Protein AF-A0A9D2QYB6-F1 (afdb_monomer)

pLDDT: mean 81.85, std 11.44, range [43.66, 95.75]

Mean predicted aligned error: 7.19 Å

Foldseek 3Di:
DVVLVVQLVVQLVVQLVVLQVVLQVVLVVCVVVVVDPDPVLSVLSSQLSSLVSSLVSLVVSLCCLQQVQQAPVRDGDGPVSVVVVVVVVVVVVVVVPDDDDSVVSSVCSNVCSVVSSVVSVVCCVPRNVPRPDRDD

Nearest PDB structures (foldseek):
  8f6k-assembly1_C  TM=2.954E-01  e=3.616E+00  Shewanella oneidensis

Organism: NCBI:txid2838557

Secondary structure (DSSP, 8-state):
-HHHHHHHHHHHHHHHHHHHHHHHHHHHHHHHTT--S-HHHHHHHHHHHHHHHHHHHHHHHHHHHHH--B-TT--B--HHHHHHHHHHHHHHHHHHT----HHHHHHHHHHHHHHHHHHHHHHHHHHHHHH-----

Sequence (136 aa):
MRLFRIRLREIIKINLLPAFVIGAGLAVLLFASGGTDNPINYAVLVVSVLCMSVFFSVHYLMIYYLLQPYTAGAEMKSGTYRIVMIVTYFVCYLMMRVQMPTLIFGLMTIVFCVAYSVIACVLVYRLAPKTFKLRL

Solvent-accessible surface area (backbone atoms only — not comparable to full-atom values): 7497 Å² total; per-residue (Å²): 113,72,66,58,57,49,53,51,53,50,50,34,58,62,45,43,54,61,26,46,53,51,18,49,50,52,37,50,51,38,58,76,68,65,72,63,91,57,73,61,54,44,55,37,48,29,52,34,37,39,37,50,42,43,37,52,46,49,52,53,51,45,48,46,58,57,62,56,35,58,44,94,83,70,47,80,72,40,63,67,53,53,52,52,50,52,52,54,52,51,53,52,57,57,54,72,73,61,86,69,60,62,67,60,49,24,52,50,42,46,53,48,31,53,54,49,50,53,51,48,51,53,47,45,70,67,44,34,84,78,51,68,68,87,69,127

Radius of gyration: 17.46 Å; Cα contacts (8 Å, |Δi|>4): 98; chains: 1; bounding box: 44×30×51 Å

Structure (mmCIF, N/CA/C/O backbone):
data_AF-A0A9D2QYB6-F1
#
_entry.id   AF-A0A9D2QYB6-F1
#
loop_
_atom_site.group_PDB
_atom_site.id
_atom_site.type_symbol
_atom_site.label_atom_id
_atom_site.label_alt_id
_atom_site.label_comp_id
_atom_site.label_asym_id
_atom_site.label_entity_id
_atom_site.label_seq_id
_atom_site.pdbx_PDB_ins_code
_atom_site.Cartn_x
_atom_site.Cartn_y
_atom_site.Cartn_z
_atom_site.occupancy
_atom_site.B_iso_or_equiv
_atom_site.auth_seq_id
_atom_site.auth_comp_id
_atom_site.auth_asym_id
_atom_site.auth_atom_id
_atom_site.pdbx_PDB_model_num
ATOM 1 N N . MET A 1 1 ? -17.958 9.573 10.729 1.00 61.12 1 MET A N 1
ATOM 2 C CA . MET A 1 1 ? -17.482 9.361 9.337 1.00 61.12 1 MET A CA 1
ATOM 3 C C . MET A 1 1 ? -16.424 10.371 8.865 1.00 61.12 1 MET A C 1
ATOM 5 O O . MET A 1 1 ? -15.476 9.946 8.217 1.00 61.12 1 MET A O 1
ATOM 9 N N . ARG A 1 2 ? -16.522 11.681 9.176 1.00 67.50 2 ARG A N 1
ATOM 10 C CA . ARG A 1 2 ? -15.522 12.689 8.738 1.00 67.50 2 ARG A CA 1
ATOM 11 C C . ARG A 1 2 ? -14.111 12.410 9.284 1.00 67.50 2 ARG A C 1
ATOM 13 O O . ARG A 1 2 ? -13.156 12.449 8.520 1.00 67.50 2 ARG A O 1
ATOM 20 N N . LEU A 1 3 ? -14.007 12.011 10.557 1.00 77.94 3 LEU A N 1
ATOM 21 C CA . LEU A 1 3 ? -12.734 11.666 11.205 1.00 77.94 3 LEU A CA 1
ATOM 22 C C . LEU A 1 3 ? -12.024 10.463 10.555 1.00 77.94 3 LEU A C 1
ATOM 24 O O . LEU A 1 3 ? -10.818 10.513 10.352 1.00 77.94 3 LEU A O 1
ATOM 28 N N . PHE A 1 4 ? -12.769 9.419 10.167 1.00 75.56 4 PHE A N 1
ATOM 29 C CA . PHE A 1 4 ? -12.210 8.253 9.466 1.00 75.56 4 PHE A CA 1
ATOM 30 C C . PHE A 1 4 ? -11.577 8.653 8.129 1.00 75.56 4 PHE A C 1
ATOM 32 O O . PHE A 1 4 ? -10.442 8.284 7.855 1.00 75.56 4 PHE A O 1
ATOM 39 N N . ARG A 1 5 ? -12.274 9.464 7.318 1.00 74.69 5 ARG A N 1
ATOM 40 C CA . ARG A 1 5 ? -11.742 9.940 6.026 1.00 74.69 5 ARG A CA 1
ATOM 41 C C . ARG A 1 5 ? -10.492 10.807 6.197 1.00 74.69 5 ARG A C 1
ATOM 43 O O . ARG A 1 5 ? -9.590 10.714 5.371 1.00 74.69 5 ARG A O 1
ATOM 50 N N . ILE A 1 6 ? -10.444 11.630 7.248 1.00 83.50 6 ILE A N 1
ATOM 51 C CA . ILE A 1 6 ? -9.274 12.463 7.566 1.00 83.50 6 ILE A CA 1
ATOM 52 C C . ILE A 1 6 ? -8.083 11.570 7.918 1.00 83.50 6 ILE A C 1
ATOM 54 O O . ILE A 1 6 ? -7.065 11.639 7.234 1.00 83.50 6 ILE A O 1
ATOM 58 N N . ARG A 1 7 ? -8.247 10.657 8.887 1.00 85.94 7 ARG A N 1
ATOM 59 C CA . ARG A 1 7 ? -7.176 9.735 9.291 1.00 85.94 7 ARG A CA 1
ATOM 60 C C . ARG A 1 7 ? -6.718 8.833 8.151 1.00 85.94 7 ARG A C 1
ATOM 62 O O . ARG A 1 7 ? -5.526 8.593 8.010 1.00 85.94 7 ARG A O 1
ATOM 69 N N . LEU A 1 8 ? -7.642 8.369 7.309 1.00 85.00 8 LEU A N 1
ATOM 70 C CA . LEU A 1 8 ? -7.298 7.567 6.138 1.00 85.00 8 LEU A CA 1
ATOM 71 C C . LEU A 1 8 ? -6.407 8.348 5.172 1.00 85.00 8 LEU A C 1
ATOM 73 O O . LEU A 1 8 ? -5.376 7.840 4.742 1.00 85.00 8 LEU A O 1
ATOM 77 N N . ARG A 1 9 ? -6.779 9.592 4.853 1.00 8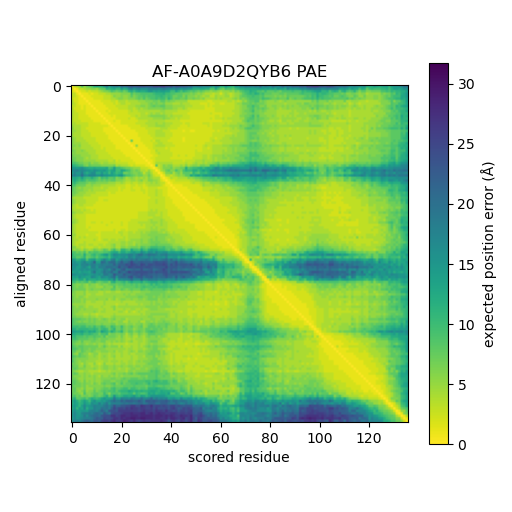5.94 9 ARG A N 1
ATOM 78 C CA . ARG A 1 9 ? -5.985 10.448 3.967 1.00 85.94 9 ARG A CA 1
ATOM 79 C C . ARG A 1 9 ? -4.612 10.762 4.567 1.00 85.94 9 ARG A C 1
ATOM 81 O O . ARG A 1 9 ? -3.635 10.769 3.826 1.00 85.94 9 ARG A O 1
ATOM 88 N N . GLU A 1 10 ? -4.533 11.008 5.871 1.00 88.75 10 GLU A N 1
ATOM 89 C CA . GLU A 1 10 ? -3.264 11.265 6.563 1.00 88.75 10 GLU A CA 1
ATOM 90 C C . GLU A 1 10 ? -2.340 10.049 6.542 1.00 88.75 10 GLU A C 1
ATOM 92 O O . GLU A 1 10 ? -1.201 10.175 6.101 1.00 88.75 10 GLU A O 1
ATOM 97 N N . ILE A 1 11 ? -2.830 8.867 6.931 1.00 89.19 11 ILE A N 1
ATOM 98 C CA . ILE A 1 11 ? -2.023 7.637 6.938 1.00 89.19 11 ILE A CA 1
ATOM 99 C C . ILE A 1 11 ? -1.561 7.291 5.524 1.00 89.19 11 ILE A C 1
ATOM 101 O O . ILE A 1 11 ? -0.385 6.993 5.333 1.00 89.19 11 ILE A O 1
ATOM 105 N N . ILE A 1 12 ? -2.449 7.388 4.526 1.00 90.38 12 ILE A N 1
ATOM 106 C CA . ILE A 1 12 ? -2.062 7.180 3.127 1.00 90.38 12 ILE A CA 1
ATOM 107 C C . ILE A 1 12 ? -0.953 8.160 2.749 1.00 90.38 12 ILE A C 1
ATOM 109 O O . ILE A 1 12 ? 0.060 7.726 2.224 1.00 90.38 12 ILE A O 1
ATOM 113 N N . LYS A 1 13 ? -1.096 9.459 3.041 1.00 89.81 13 LYS A N 1
ATOM 114 C CA . LYS A 1 13 ? -0.081 10.466 2.695 1.00 89.81 13 LYS A CA 1
ATOM 115 C C . LYS A 1 13 ? 1.274 10.169 3.349 1.00 89.81 13 LYS A C 1
ATOM 117 O O . LYS A 1 13 ? 2.298 10.301 2.684 1.00 89.81 13 LYS A O 1
ATOM 122 N N . ILE A 1 14 ? 1.272 9.758 4.617 1.00 92.38 14 ILE A N 1
ATOM 123 C CA . ILE A 1 14 ? 2.488 9.420 5.366 1.00 92.38 14 ILE A CA 1
ATOM 124 C C . ILE A 1 14 ? 3.151 8.165 4.786 1.00 92.38 14 ILE A C 1
ATOM 126 O O . ILE A 1 14 ? 4.357 8.172 4.569 1.00 92.38 14 ILE A O 1
ATOM 130 N N . ASN A 1 15 ? 2.377 7.121 4.476 1.00 92.12 15 ASN A N 1
ATOM 131 C CA . ASN A 1 15 ? 2.893 5.852 3.952 1.00 92.12 15 ASN A CA 1
ATOM 132 C C . ASN A 1 15 ? 3.222 5.891 2.451 1.00 92.12 15 ASN A C 1
ATOM 134 O O . ASN A 1 15 ? 3.963 5.038 1.958 1.00 92.12 15 ASN A O 1
ATOM 138 N N . LEU A 1 16 ? 2.698 6.869 1.708 1.00 91.56 16 LEU A N 1
ATOM 139 C CA . LEU A 1 16 ? 2.963 7.013 0.278 1.00 91.56 16 LEU A CA 1
ATOM 140 C C . LEU A 1 1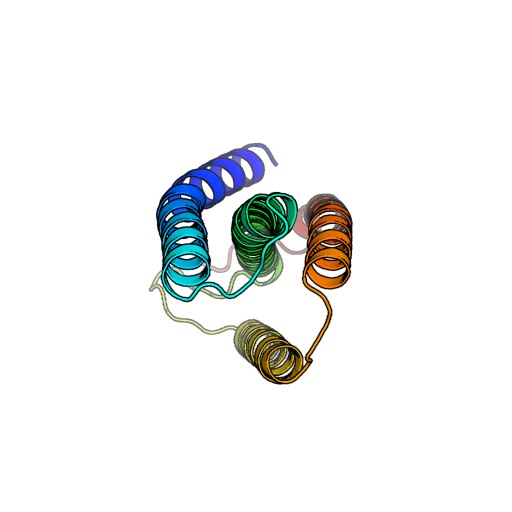6 ? 4.405 7.449 0.011 1.00 91.56 16 LEU A C 1
ATOM 142 O O . LEU A 1 16 ? 5.007 6.989 -0.952 1.00 91.56 16 LEU A O 1
ATOM 146 N N . LEU A 1 17 ? 4.970 8.299 0.874 1.00 92.56 17 LEU A N 1
ATOM 147 C CA . LEU A 1 17 ? 6.346 8.779 0.746 1.00 92.56 17 LEU A CA 1
ATOM 148 C C . LEU A 1 17 ? 7.385 7.638 0.825 1.00 92.56 17 LEU A C 1
ATOM 150 O O . LEU A 1 17 ? 8.130 7.470 -0.140 1.00 92.56 17 LEU A O 1
ATOM 154 N N . PRO A 1 18 ? 7.435 6.806 1.888 1.00 93.56 18 PRO A N 1
ATOM 155 C CA . PRO A 1 18 ? 8.361 5.678 1.935 1.00 93.56 18 PRO A CA 1
ATOM 156 C C . PRO A 1 18 ? 8.059 4.645 0.845 1.00 93.56 18 PRO A C 1
ATOM 158 O O . PRO A 1 18 ? 8.987 4.087 0.270 1.00 93.56 18 PRO A O 1
ATOM 161 N N . ALA A 1 19 ? 6.787 4.427 0.497 1.00 94.19 19 ALA A N 1
ATOM 162 C CA . ALA A 1 19 ? 6.427 3.521 -0.592 1.00 94.19 19 ALA A CA 1
ATOM 163 C C . ALA A 1 19 ? 6.961 3.995 -1.949 1.00 94.19 19 ALA A C 1
ATOM 165 O O . ALA A 1 19 ? 7.442 3.181 -2.732 1.00 94.19 19 ALA A O 1
ATOM 166 N N . PHE A 1 20 ? 6.925 5.301 -2.217 1.00 94.06 20 PHE A N 1
ATOM 167 C CA . PHE A 1 20 ? 7.504 5.871 -3.428 1.00 94.06 20 PHE A CA 1
ATOM 168 C C . PHE A 1 20 ? 9.022 5.691 -3.463 1.00 94.06 20 PHE A C 1
ATOM 170 O O . PHE A 1 20 ? 9.553 5.258 -4.481 1.00 94.06 20 PHE A O 1
ATOM 177 N N . VAL A 1 21 ? 9.710 5.950 -2.346 1.00 95.75 21 VAL A N 1
ATOM 178 C CA . VAL A 1 21 ? 11.163 5.739 -2.238 1.00 95.75 21 VAL A CA 1
ATOM 179 C C . VAL A 1 21 ? 11.524 4.272 -2.490 1.00 95.75 21 VAL A C 1
ATOM 181 O O . VAL A 1 21 ? 12.433 3.993 -3.267 1.00 95.75 21 VAL A O 1
ATOM 184 N N . ILE A 1 22 ? 10.779 3.330 -1.900 1.00 94.19 22 ILE A N 1
ATOM 185 C CA . ILE A 1 22 ? 10.976 1.890 -2.116 1.00 94.19 22 ILE A CA 1
ATOM 186 C C . ILE A 1 22 ? 10.700 1.514 -3.577 1.00 94.19 22 ILE A C 1
ATOM 188 O O . ILE A 1 22 ? 11.516 0.840 -4.197 1.00 94.19 22 ILE A O 1
ATOM 192 N N . GLY A 1 23 ? 9.579 1.961 -4.146 1.00 93.31 23 GLY A N 1
ATOM 193 C CA . GLY A 1 23 ? 9.209 1.661 -5.530 1.00 93.31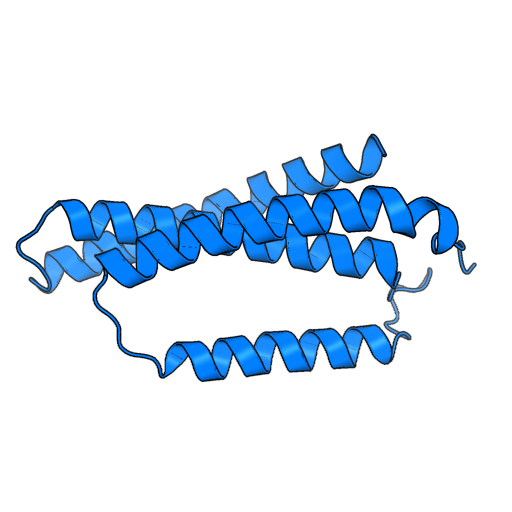 23 GLY A CA 1
ATOM 194 C C . GLY A 1 23 ? 10.228 2.197 -6.535 1.00 93.31 23 GLY A C 1
ATOM 195 O O . GLY A 1 23 ? 10.659 1.465 -7.422 1.00 93.31 23 GLY A O 1
ATOM 196 N N . ALA A 1 24 ? 10.660 3.449 -6.369 1.00 93.19 24 ALA A N 1
ATOM 197 C CA . ALA A 1 24 ? 11.684 4.062 -7.208 1.00 93.19 24 ALA A CA 1
ATOM 198 C C . ALA A 1 24 ? 13.040 3.359 -7.048 1.00 93.19 24 ALA A C 1
ATOM 200 O O . ALA A 1 24 ? 13.686 3.050 -8.045 1.00 93.19 24 ALA A O 1
ATOM 201 N N . GLY A 1 25 ? 13.443 3.042 -5.812 1.00 93.56 25 GLY A N 1
ATOM 202 C CA . GLY A 1 25 ? 14.677 2.305 -5.537 1.00 93.56 25 GLY A CA 1
ATOM 203 C C . GLY A 1 25 ? 14.691 0.925 -6.195 1.00 93.56 25 GLY A C 1
ATOM 204 O O . GLY A 1 25 ? 15.670 0.560 -6.840 1.00 93.56 25 GLY A O 1
ATOM 205 N N . LEU A 1 26 ? 13.584 0.185 -6.113 1.00 91.25 26 LEU A N 1
ATOM 206 C CA . LEU A 1 26 ? 13.435 -1.107 -6.786 1.00 91.25 26 LEU A CA 1
ATOM 207 C C . LEU A 1 26 ? 13.466 -0.976 -8.315 1.00 91.25 26 LEU A C 1
ATOM 209 O O . LEU A 1 26 ? 14.082 -1.806 -8.978 1.00 91.25 26 LEU A O 1
ATOM 213 N N . ALA A 1 27 ? 12.849 0.066 -8.881 1.00 91.50 27 ALA A N 1
ATOM 214 C CA . ALA A 1 27 ? 12.909 0.324 -10.318 1.00 91.50 27 ALA A CA 1
ATOM 215 C C . ALA A 1 27 ? 14.342 0.637 -10.785 1.00 91.50 27 ALA A C 1
ATOM 217 O O . ALA A 1 27 ? 14.778 0.108 -11.804 1.00 91.50 27 ALA A O 1
ATOM 218 N N . VAL A 1 28 ? 15.097 1.435 -10.020 1.00 91.88 28 VAL A N 1
ATOM 219 C CA . VAL A 1 28 ? 16.513 1.724 -10.304 1.00 91.88 28 VAL A CA 1
ATOM 220 C C . VAL A 1 28 ? 17.364 0.460 -10.211 1.00 91.88 28 VAL A C 1
ATOM 222 O O . VAL A 1 28 ? 18.185 0.219 -11.090 1.00 91.88 28 VAL A O 1
ATOM 225 N N . LEU A 1 29 ? 17.152 -0.375 -9.189 1.00 91.06 29 LEU A N 1
ATOM 226 C CA . LEU A 1 29 ? 17.864 -1.649 -9.051 1.00 91.06 29 LEU A CA 1
ATOM 227 C C . LEU A 1 29 ? 17.579 -2.592 -10.222 1.00 91.06 29 LEU A C 1
ATOM 229 O O . LEU A 1 29 ? 18.503 -3.221 -10.729 1.00 91.06 29 LEU A O 1
ATOM 233 N N . LEU A 1 30 ? 16.324 -2.665 -10.671 1.00 88.94 30 LEU A N 1
ATOM 234 C CA . LEU A 1 30 ? 15.936 -3.460 -11.834 1.00 88.94 30 LEU A CA 1
ATOM 235 C C . LEU A 1 30 ? 16.600 -2.952 -13.123 1.00 88.94 30 LEU A C 1
ATOM 237 O O . LEU A 1 30 ? 16.951 -3.748 -13.990 1.00 88.94 30 LEU A O 1
ATOM 241 N N . PHE A 1 31 ? 16.781 -1.634 -13.239 1.00 87.69 31 PHE A N 1
ATOM 242 C CA . PHE A 1 31 ? 17.421 -1.013 -14.397 1.00 87.69 31 PHE A CA 1
ATOM 243 C C . PHE A 1 31 ? 18.925 -1.287 -14.390 1.00 87.69 31 PHE A C 1
ATOM 245 O O . PHE A 1 31 ? 19.484 -1.726 -15.390 1.00 87.69 31 PHE A O 1
ATOM 252 N N . ALA A 1 32 ? 19.568 -1.101 -13.235 1.00 90.06 32 ALA A N 1
ATOM 253 C CA . ALA A 1 32 ? 20.993 -1.346 -13.053 1.00 90.06 32 ALA A CA 1
ATOM 254 C C . ALA A 1 32 ? 21.373 -2.825 -13.236 1.00 90.06 32 ALA A C 1
ATOM 256 O O . ALA A 1 32 ? 22.477 -3.117 -13.687 1.00 90.06 32 ALA A O 1
ATOM 257 N N . SER A 1 33 ? 20.474 -3.758 -12.905 1.00 89.25 33 SER A N 1
ATOM 258 C CA . SER A 1 33 ? 20.694 -5.192 -13.114 1.00 89.25 33 SER A CA 1
ATOM 259 C C . SER A 1 33 ? 20.398 -5.669 -14.539 1.00 89.25 33 SER A C 1
ATOM 261 O O . SER A 1 33 ? 20.665 -6.829 -14.843 1.00 89.25 33 SER A O 1
ATOM 263 N N . GLY A 1 34 ? 19.843 -4.812 -15.407 1.00 82.00 34 GLY A N 1
ATOM 264 C CA . GLY A 1 34 ? 19.406 -5.201 -16.750 1.00 82.00 34 GLY A CA 1
ATOM 265 C C . GLY A 1 34 ? 18.234 -6.189 -16.742 1.00 82.00 34 GLY A C 1
ATOM 266 O O . GLY A 1 34 ? 18.094 -6.991 -17.658 1.00 82.00 34 GLY A O 1
ATOM 267 N N . GLY A 1 35 ? 17.400 -6.177 -15.696 1.00 77.44 35 GLY A N 1
ATOM 268 C CA . GLY A 1 35 ? 16.389 -7.215 -15.470 1.00 77.44 35 GLY A CA 1
ATOM 269 C C . GLY A 1 35 ? 15.185 -7.188 -16.421 1.00 77.44 35 GLY A C 1
ATOM 270 O O . GLY A 1 35 ? 14.400 -8.135 -16.424 1.00 77.44 35 GLY A O 1
ATOM 271 N N . THR A 1 36 ? 14.990 -6.119 -17.202 1.00 82.19 36 THR A N 1
ATOM 272 C CA . THR A 1 36 ? 13.926 -6.039 -18.217 1.00 82.19 36 THR A CA 1
ATOM 273 C C . THR A 1 36 ? 14.210 -4.971 -19.273 1.00 82.19 36 THR A C 1
ATOM 275 O O . THR A 1 36 ? 14.462 -3.813 -18.940 1.00 82.19 36 THR A O 1
ATOM 278 N N . ASP A 1 37 ? 14.024 -5.327 -20.545 1.00 79.12 37 ASP A N 1
ATOM 279 C CA . ASP A 1 37 ? 14.110 -4.385 -21.672 1.00 79.12 37 ASP A CA 1
ATOM 280 C C . ASP A 1 37 ? 12.846 -3.530 -21.821 1.00 79.12 37 ASP A C 1
ATOM 282 O O . ASP A 1 37 ? 12.873 -2.457 -22.417 1.00 79.12 37 ASP A O 1
ATOM 286 N N . ASN A 1 38 ? 11.713 -3.991 -21.276 1.00 85.25 38 ASN A N 1
ATOM 287 C CA . ASN A 1 38 ? 10.437 -3.294 -21.406 1.00 85.25 38 ASN A CA 1
ATOM 288 C C . ASN A 1 38 ? 10.305 -2.139 -20.385 1.00 85.25 38 ASN A C 1
ATOM 290 O O . ASN A 1 38 ? 10.192 -2.416 -19.183 1.00 85.25 38 ASN A O 1
ATOM 294 N N . PRO A 1 39 ? 10.210 -0.867 -20.831 1.00 83.75 39 PRO A N 1
ATOM 295 C CA . PRO A 1 39 ? 10.071 0.298 -19.953 1.00 83.75 39 PRO A CA 1
ATOM 296 C C . PRO A 1 39 ? 8.804 0.277 -19.080 1.00 83.75 39 PRO A C 1
ATOM 298 O O . PRO A 1 39 ? 8.767 0.865 -17.998 1.00 83.75 39 PRO A O 1
ATOM 301 N N . ILE A 1 40 ? 7.755 -0.424 -19.521 1.00 87.69 40 ILE A N 1
ATOM 302 C CA . ILE A 1 40 ? 6.464 -0.502 -18.824 1.00 87.69 40 ILE A CA 1
ATOM 303 C C . ILE A 1 40 ? 6.613 -1.227 -17.482 1.00 87.69 40 ILE A C 1
ATOM 305 O O . ILE A 1 40 ? 5.959 -0.858 -16.507 1.00 87.69 40 ILE A O 1
ATOM 309 N N . ASN A 1 41 ? 7.507 -2.215 -17.392 1.00 87.69 41 ASN A N 1
ATOM 310 C CA . ASN A 1 41 ? 7.692 -3.008 -16.176 1.00 87.69 41 ASN A CA 1
ATOM 311 C C . ASN A 1 41 ? 8.183 -2.160 -14.992 1.00 87.69 41 ASN A C 1
ATOM 313 O O . ASN A 1 41 ? 7.766 -2.401 -13.860 1.00 87.69 41 ASN A O 1
ATOM 317 N N . TYR A 1 42 ? 8.989 -1.126 -15.247 1.00 88.00 42 TYR A N 1
ATOM 318 C CA . TYR A 1 42 ? 9.442 -0.188 -14.218 1.00 88.00 42 TYR A CA 1
ATOM 319 C C . TYR A 1 42 ? 8.280 0.633 -13.656 1.00 88.00 42 TYR A C 1
ATOM 321 O O . TYR A 1 42 ? 8.108 0.726 -12.440 1.00 88.00 42 TYR A O 1
ATOM 329 N N . ALA A 1 43 ? 7.442 1.182 -14.539 1.00 88.50 43 ALA A N 1
ATOM 330 C CA . ALA A 1 43 ? 6.266 1.946 -14.136 1.00 88.50 43 ALA A CA 1
ATOM 331 C C . ALA A 1 43 ? 5.275 1.070 -13.360 1.00 88.50 43 ALA A C 1
ATOM 333 O O . ALA A 1 43 ? 4.791 1.464 -12.298 1.00 88.50 43 ALA A O 1
ATOM 334 N N . VAL A 1 44 ? 5.021 -0.147 -13.849 1.00 90.00 44 VAL A N 1
ATOM 335 C CA . VAL A 1 44 ? 4.131 -1.109 -13.191 1.00 90.00 44 VAL A CA 1
ATOM 336 C C . VAL A 1 44 ? 4.641 -1.472 -11.802 1.00 90.00 44 VAL A C 1
ATOM 338 O O . VAL A 1 44 ? 3.845 -1.529 -10.865 1.00 90.00 44 VAL A O 1
ATOM 341 N N . LEU A 1 45 ? 5.950 -1.654 -11.633 1.00 89.56 45 LEU A N 1
ATOM 342 C CA . LEU A 1 45 ? 6.543 -1.953 -10.336 1.00 89.56 45 LEU A CA 1
ATOM 343 C C . LEU A 1 45 ? 6.327 -0.808 -9.336 1.00 89.56 45 LEU A C 1
ATOM 345 O O . LEU A 1 45 ? 5.821 -1.047 -8.238 1.00 89.56 45 LEU A O 1
ATOM 349 N N . VAL A 1 46 ? 6.614 0.439 -9.729 1.00 92.19 46 VAL A N 1
ATOM 350 C CA . VAL A 1 46 ? 6.392 1.618 -8.870 1.00 92.19 46 VAL A CA 1
ATOM 351 C C . VAL A 1 46 ? 4.916 1.747 -8.489 1.00 92.19 46 VAL A C 1
ATOM 353 O O . VAL A 1 46 ? 4.589 1.883 -7.310 1.00 92.19 46 VAL A O 1
ATOM 356 N N . VAL A 1 47 ? 4.012 1.652 -9.468 1.00 91.56 47 VAL A N 1
ATOM 357 C CA . VAL A 1 47 ? 2.565 1.766 -9.235 1.00 91.56 47 VAL A CA 1
ATOM 358 C C . VAL A 1 47 ? 2.066 0.662 -8.300 1.00 91.56 47 VAL A C 1
ATOM 360 O O . VAL A 1 47 ? 1.303 0.944 -7.379 1.00 91.56 47 VAL A O 1
ATOM 363 N N . SER A 1 48 ? 2.536 -0.574 -8.475 1.00 90.69 48 SER A N 1
ATOM 364 C CA . SER A 1 48 ? 2.129 -1.709 -7.637 1.00 90.69 48 SER A CA 1
ATOM 365 C C . SER A 1 48 ? 2.519 -1.507 -6.172 1.00 90.69 48 SER A C 1
ATOM 367 O O . SER A 1 48 ? 1.707 -1.758 -5.282 1.00 90.69 48 SER A O 1
ATOM 369 N N . VAL A 1 49 ? 3.724 -0.987 -5.907 1.00 92.06 49 VAL A N 1
ATOM 370 C CA . VAL A 1 49 ? 4.190 -0.686 -4.541 1.00 92.06 49 VAL A CA 1
ATOM 371 C C . VAL A 1 49 ? 3.337 0.409 -3.893 1.00 92.06 49 VAL A C 1
ATOM 373 O O . VAL A 1 49 ? 2.940 0.282 -2.731 1.00 92.06 49 VAL A O 1
ATOM 376 N N . LEU A 1 50 ? 2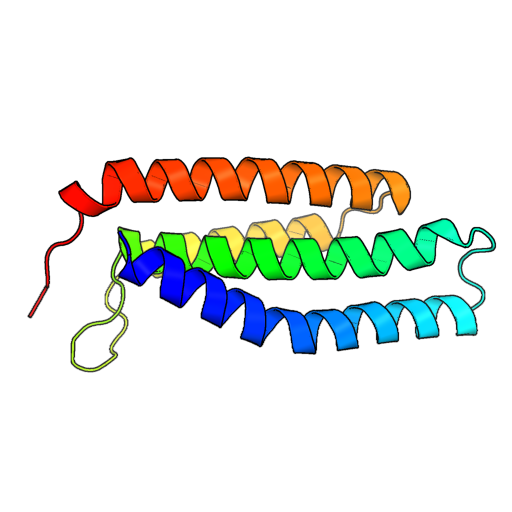.989 1.460 -4.6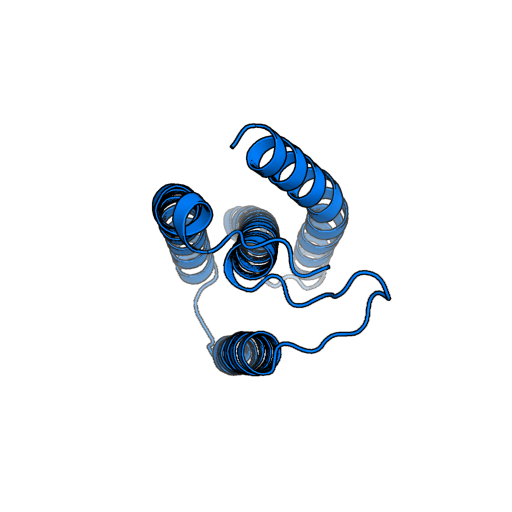44 1.00 92.56 50 LEU A N 1
ATOM 377 C CA . LEU A 1 50 ? 2.103 2.521 -4.157 1.00 92.56 50 LEU A CA 1
ATOM 378 C C . LEU A 1 50 ? 0.697 1.987 -3.849 1.00 92.56 50 LEU A C 1
ATOM 380 O O . LEU A 1 50 ? 0.146 2.284 -2.787 1.00 92.56 50 LEU A O 1
ATOM 384 N N . CYS A 1 51 ? 0.135 1.160 -4.733 1.00 89.69 51 CYS A N 1
ATOM 385 C CA . CYS A 1 51 ? -1.155 0.509 -4.511 1.00 89.69 51 CYS A CA 1
ATOM 386 C C . CYS A 1 51 ? -1.137 -0.370 -3.255 1.00 89.69 51 CYS A C 1
ATOM 388 O O . CYS A 1 51 ? -2.042 -0.264 -2.427 1.00 89.69 51 CYS A O 1
ATOM 390 N N . MET A 1 52 ? -0.083 -1.167 -3.062 1.00 90.31 52 MET A N 1
ATOM 391 C CA . MET A 1 52 ? 0.057 -2.029 -1.888 1.00 90.31 52 MET A CA 1
ATOM 392 C C . MET A 1 52 ? 0.144 -1.217 -0.586 1.00 90.31 52 MET A C 1
ATOM 394 O O . MET A 1 52 ? -0.487 -1.568 0.412 1.00 90.31 52 MET A O 1
ATOM 398 N N . SER A 1 53 ? 0.863 -0.090 -0.601 1.00 92.69 53 SER A N 1
ATOM 399 C CA . SER A 1 53 ? 0.937 0.838 0.538 1.00 92.69 53 SER A CA 1
ATOM 400 C C . SER A 1 53 ? -0.437 1.405 0.915 1.00 92.69 53 SER A C 1
ATOM 402 O O . SER A 1 53 ? -0.819 1.426 2.093 1.00 92.69 53 SER A O 1
ATOM 404 N N . VAL A 1 54 ? -1.228 1.804 -0.086 1.00 89.19 54 VAL A N 1
ATOM 405 C CA . VAL A 1 54 ? -2.605 2.279 0.116 1.00 89.19 54 VAL 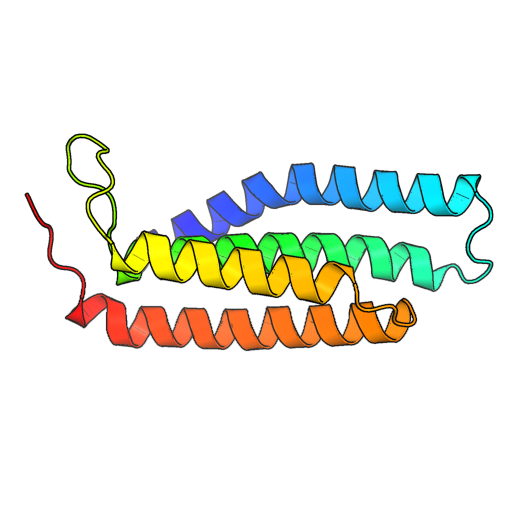A CA 1
ATOM 406 C C . VAL A 1 54 ? -3.488 1.161 0.673 1.00 89.19 54 VAL A C 1
ATOM 408 O O . VAL A 1 54 ? -4.213 1.391 1.642 1.00 89.19 54 VAL A O 1
ATOM 411 N N . PHE A 1 55 ? -3.397 -0.054 0.124 1.00 90.00 55 PHE A N 1
ATOM 412 C CA . PHE A 1 55 ? -4.148 -1.216 0.600 1.00 90.00 55 PHE A CA 1
ATOM 413 C C . PHE A 1 55 ? -3.872 -1.513 2.074 1.00 90.00 55 PHE A C 1
ATOM 415 O O . PHE A 1 55 ? -4.816 -1.592 2.862 1.00 90.00 55 PHE A O 1
ATOM 422 N N . PHE A 1 56 ? -2.600 -1.611 2.474 1.00 87.06 56 PHE A N 1
ATOM 423 C CA . PHE A 1 56 ? -2.258 -1.853 3.875 1.00 87.06 56 PHE A CA 1
ATOM 424 C C . PHE A 1 56 ? -2.757 -0.720 4.769 1.00 87.06 56 PHE A C 1
ATOM 426 O O . PHE A 1 56 ? -3.356 -0.988 5.808 1.00 87.06 56 PHE A O 1
ATOM 433 N N . SER A 1 57 ? -2.612 0.537 4.345 1.00 89.31 57 SER A N 1
ATOM 434 C CA . SER A 1 57 ? -3.121 1.695 5.091 1.00 89.31 57 SER A CA 1
ATOM 435 C C . SER A 1 57 ? -4.634 1.607 5.345 1.00 89.31 57 SER A C 1
ATOM 437 O O . SER A 1 57 ? -5.091 1.825 6.470 1.00 89.31 57 SER A O 1
ATOM 439 N N . VAL A 1 58 ? -5.418 1.233 4.326 1.00 87.88 58 VAL A N 1
ATOM 440 C CA . VAL A 1 58 ? -6.872 1.029 4.445 1.00 87.88 58 VAL A CA 1
ATOM 441 C C . VAL A 1 58 ? -7.189 -0.172 5.338 1.00 87.88 58 VAL A C 1
ATOM 443 O O . VAL A 1 58 ? -8.052 -0.071 6.210 1.00 87.88 58 VAL A O 1
ATOM 446 N N . HIS A 1 59 ? -6.504 -1.301 5.139 1.00 88.81 59 HIS A N 1
ATOM 447 C CA . HIS A 1 59 ? -6.708 -2.540 5.890 1.00 88.81 59 HIS A CA 1
ATOM 448 C C . HIS A 1 59 ? -6.479 -2.331 7.392 1.00 88.81 59 HIS A C 1
ATOM 450 O O . HIS A 1 59 ? -7.361 -2.637 8.195 1.00 88.81 59 HIS A O 1
ATOM 456 N N . TYR A 1 60 ? -5.350 -1.724 7.766 1.00 84.69 60 TYR A N 1
ATOM 457 C CA . TYR A 1 60 ? -5.032 -1.407 9.157 1.00 84.69 60 TYR A CA 1
ATOM 458 C C . TYR A 1 60 ? -6.066 -0.482 9.791 1.00 84.69 60 TYR A C 1
ATOM 460 O O . TYR A 1 60 ? -6.547 -0.751 10.893 1.00 84.69 60 TYR A O 1
ATOM 468 N N . LEU A 1 61 ? -6.449 0.590 9.092 1.00 85.06 61 LEU A N 1
ATOM 469 C CA . LEU A 1 61 ? -7.424 1.534 9.624 1.00 8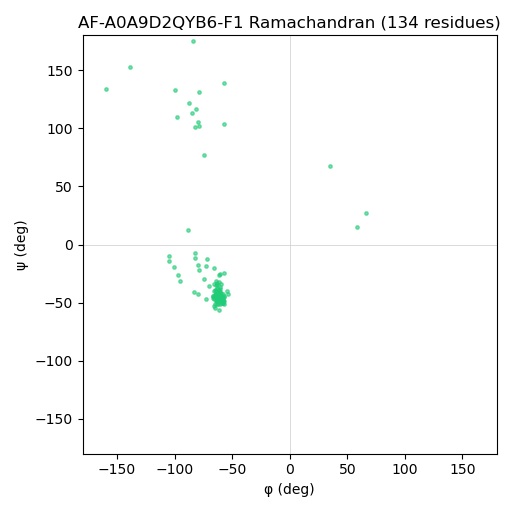5.06 61 LEU A CA 1
ATOM 470 C C . LEU A 1 61 ? -8.806 0.889 9.779 1.00 85.06 61 LEU A C 1
ATOM 472 O O . LEU A 1 61 ? -9.479 1.113 10.780 1.00 85.06 61 LEU A O 1
ATOM 476 N N . MET A 1 62 ? -9.224 0.062 8.820 1.00 84.50 62 MET A N 1
ATOM 477 C CA . MET A 1 62 ? -10.488 -0.672 8.889 1.00 84.50 62 MET A CA 1
ATOM 478 C C . MET A 1 62 ? -10.534 -1.557 10.136 1.00 84.50 62 MET A C 1
ATOM 480 O O . MET A 1 62 ? -11.473 -1.450 10.925 1.00 84.50 62 MET A O 1
ATOM 484 N N . ILE A 1 63 ? -9.494 -2.360 10.364 1.00 82.31 63 ILE A N 1
ATOM 485 C CA . ILE A 1 63 ? -9.422 -3.248 11.527 1.00 82.31 63 ILE A CA 1
ATOM 486 C C . ILE A 1 63 ? -9.397 -2.434 12.824 1.00 82.31 63 ILE A C 1
ATOM 488 O O . ILE A 1 63 ? -10.108 -2.772 13.772 1.00 82.31 63 ILE A O 1
ATOM 492 N N . TYR A 1 64 ? -8.627 -1.344 12.865 1.00 80.19 64 TYR A N 1
ATOM 493 C CA . TYR A 1 64 ? -8.567 -0.453 14.022 1.00 80.19 64 TYR A CA 1
ATOM 494 C C . TYR A 1 64 ? -9.954 0.090 14.393 1.00 80.19 64 TYR A C 1
ATOM 496 O O . TYR A 1 64 ? -10.335 0.061 15.562 1.00 80.19 64 TYR A O 1
ATOM 504 N N . TYR A 1 65 ? -10.734 0.544 13.407 1.00 75.69 65 TYR A N 1
ATOM 505 C CA . TYR A 1 65 ? -12.076 1.084 13.637 1.00 75.69 65 TYR A CA 1
ATOM 506 C C . TYR A 1 65 ? -13.131 0.011 13.941 1.00 75.69 65 TYR A C 1
ATOM 508 O O . TYR A 1 65 ? -14.089 0.310 14.652 1.00 75.69 65 TYR A O 1
ATOM 516 N N . LEU A 1 66 ? -12.990 -1.213 13.419 1.00 74.69 66 LEU A N 1
ATOM 517 C CA . LEU A 1 66 ? -13.939 -2.297 13.696 1.00 74.69 66 LEU A CA 1
ATOM 518 C C . LEU A 1 66 ? -13.700 -2.966 15.054 1.00 74.69 66 LEU A C 1
ATOM 520 O O . LEU A 1 66 ? -14.668 -3.272 15.746 1.00 74.69 66 LEU A O 1
ATOM 524 N N . LEU A 1 67 ? -12.438 -3.230 15.407 1.00 72.75 67 LEU A N 1
ATOM 525 C CA . LEU A 1 67 ? -12.077 -4.067 16.557 1.00 72.75 67 LEU A CA 1
ATOM 526 C C . LEU A 1 67 ? -11.575 -3.283 17.773 1.00 72.75 67 LEU A C 1
ATOM 528 O O . LEU A 1 67 ? -11.472 -3.886 18.839 1.00 72.75 67 LEU A O 1
ATOM 532 N N . GLN A 1 68 ? -11.239 -1.996 17.612 1.00 70.44 68 GLN A N 1
ATOM 533 C CA . GLN A 1 68 ? -10.687 -1.103 18.642 1.00 70.44 68 GLN A CA 1
ATOM 534 C C . GLN A 1 68 ? -9.740 -1.828 19.628 1.00 70.44 68 GLN A C 1
ATOM 536 O O . GLN A 1 68 ? -10.068 -2.021 20.798 1.00 70.44 68 GLN A O 1
ATOM 541 N N . PRO A 1 69 ? -8.571 -2.296 19.158 1.00 66.88 69 PRO A N 1
ATOM 542 C CA . PRO A 1 69 ? -7.732 -3.221 19.920 1.00 66.88 69 PRO A CA 1
ATOM 543 C C . PRO A 1 69 ? -7.006 -2.604 21.122 1.00 66.88 69 PRO A C 1
ATOM 545 O O . PRO A 1 69 ? -6.574 -3.358 21.998 1.00 66.88 69 PRO A O 1
ATOM 548 N N . TYR A 1 70 ? -6.879 -1.275 21.154 1.00 65.44 70 TYR A N 1
ATOM 549 C CA . TYR A 1 70 ? -6.137 -0.523 22.165 1.00 65.44 70 TYR A CA 1
ATOM 550 C C . TYR A 1 70 ? -7.074 0.063 23.225 1.00 65.44 70 TYR A C 1
ATOM 552 O O . TYR A 1 70 ? -8.088 0.684 22.894 1.00 65.44 70 TYR A O 1
ATOM 560 N N . THR A 1 71 ? -6.713 -0.116 24.495 1.00 64.12 71 THR A N 1
ATOM 561 C CA . THR A 1 71 ? -7.351 0.549 25.643 1.00 64.12 71 THR A CA 1
ATOM 562 C C . THR A 1 71 ? -6.763 1.951 25.866 1.00 64.12 71 THR A C 1
ATOM 564 O O . THR A 1 71 ? -5.796 2.337 25.206 1.00 64.12 71 THR A O 1
ATOM 567 N N . ALA A 1 72 ? -7.311 2.724 26.813 1.00 63.69 72 ALA A N 1
ATOM 568 C CA . ALA A 1 72 ? -6.791 4.049 27.176 1.00 63.69 72 ALA A CA 1
ATOM 569 C C . ALA A 1 72 ? -5.309 4.038 27.622 1.00 63.69 72 ALA A C 1
ATOM 571 O O . ALA A 1 72 ? -4.620 5.041 27.466 1.00 63.69 72 ALA A O 1
ATOM 572 N N . GLY A 1 73 ? -4.805 2.896 28.109 1.00 64.31 73 GLY A N 1
ATOM 573 C CA . GLY A 1 73 ? -3.395 2.682 28.467 1.00 64.31 73 GLY A CA 1
ATOM 574 C C . GLY A 1 73 ? -2.502 2.188 27.322 1.00 64.31 73 GLY A C 1
ATOM 575 O O . GLY A 1 73 ? -1.406 1.711 27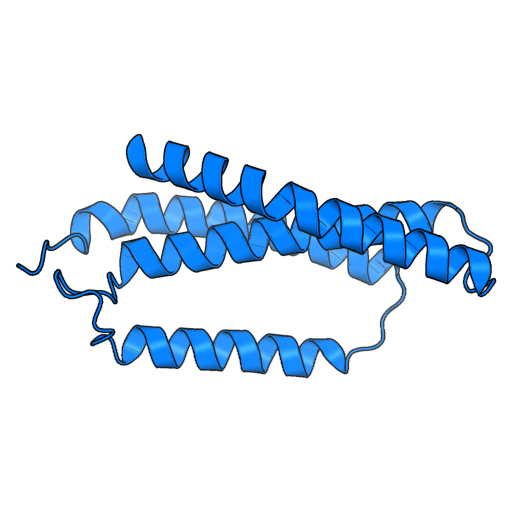.585 1.00 64.31 73 GLY A O 1
ATOM 576 N N . ALA A 1 74 ? -2.970 2.236 26.067 1.00 62.38 74 ALA A N 1
ATOM 577 C CA . ALA A 1 74 ? -2.288 1.695 24.883 1.00 62.38 74 ALA A CA 1
ATOM 578 C C . ALA A 1 74 ? -1.979 0.180 24.934 1.00 62.38 74 ALA A C 1
ATOM 580 O O . ALA A 1 74 ? -1.239 -0.335 24.095 1.00 62.38 74 ALA A O 1
ATOM 581 N N . GLU A 1 75 ? -2.593 -0.564 25.856 1.00 65.00 75 GLU A N 1
ATOM 582 C CA . GLU A 1 75 ? -2.448 -2.016 25.920 1.00 65.00 75 GLU A CA 1
ATOM 583 C C . GLU A 1 75 ? -3.329 -2.699 24.867 1.00 65.00 75 GLU A C 1
ATOM 585 O O . GLU A 1 75 ? -4.528 -2.423 24.743 1.00 65.00 75 GLU A O 1
ATOM 590 N N . MET A 1 76 ? -2.742 -3.632 24.113 1.00 60.41 76 MET A N 1
ATOM 591 C CA . MET A 1 76 ? -3.485 -4.461 23.165 1.00 60.41 76 MET A CA 1
ATOM 592 C C . MET A 1 76 ? -4.201 -5.602 23.892 1.00 60.41 76 MET A C 1
ATOM 594 O O . MET A 1 76 ? -3.570 -6.588 24.264 1.00 60.41 76 MET A O 1
ATOM 598 N N . LYS A 1 77 ? -5.529 -5.512 24.047 1.00 61.69 77 LYS A N 1
ATOM 599 C CA . LYS A 1 77 ? -6.345 -6.587 24.657 1.00 61.69 77 LYS A CA 1
ATOM 600 C C . LYS A 1 77 ? -7.093 -7.470 23.654 1.00 61.69 77 LYS A C 1
ATOM 602 O O . LYS A 1 77 ? -7.531 -8.563 24.007 1.00 61.69 77 LYS A O 1
ATOM 607 N N . SER A 1 78 ? -7.285 -7.021 22.413 1.00 70.06 78 SER A N 1
ATOM 608 C CA . SER A 1 78 ? -8.136 -7.731 21.445 1.00 70.06 78 SER A CA 1
ATOM 609 C C . SER A 1 78 ? -7.421 -8.934 20.813 1.00 70.06 78 SER A C 1
ATOM 611 O O . SER A 1 78 ? -6.628 -8.789 19.883 1.00 70.06 78 SER A O 1
ATOM 613 N N . GLY A 1 79 ? -7.738 -10.148 21.276 1.00 73.56 79 GLY A N 1
ATOM 614 C CA . GLY A 1 79 ? -7.251 -11.394 20.665 1.00 73.56 79 GLY A CA 1
ATOM 615 C C . GLY A 1 79 ? -7.680 -11.548 19.200 1.00 73.56 79 GLY A C 1
ATOM 616 O O . GLY A 1 79 ? -6.899 -12.007 18.370 1.00 73.56 79 GLY A O 1
ATOM 617 N N . THR A 1 80 ? -8.873 -11.060 18.846 1.00 78.75 80 THR A N 1
ATOM 618 C CA . THR A 1 80 ? -9.359 -11.018 17.458 1.00 78.75 80 THR A CA 1
ATOM 619 C C . THR A 1 80 ? -8.474 -10.165 16.553 1.00 78.75 80 THR A C 1
ATOM 621 O O . THR A 1 80 ? -8.194 -10.574 15.432 1.00 78.75 80 THR A O 1
ATOM 624 N N . TYR A 1 81 ? -7.966 -9.025 17.039 1.00 79.75 81 TYR A N 1
ATOM 625 C CA . TYR A 1 81 ? -7.014 -8.208 16.279 1.00 79.75 81 TYR A CA 1
ATOM 626 C C . TYR A 1 81 ? -5.729 -8.979 15.984 1.00 79.75 81 TYR A C 1
ATOM 628 O O . TYR A 1 81 ? -5.265 -9.002 14.847 1.00 79.75 81 TYR A O 1
ATOM 636 N N . ARG A 1 82 ? -5.193 -9.676 16.992 1.00 80.12 82 ARG A N 1
ATOM 637 C CA . ARG A 1 82 ? -3.980 -10.485 16.843 1.00 80.12 82 ARG A CA 1
ATOM 638 C C . ARG A 1 82 ? -4.159 -11.602 15.813 1.00 80.12 82 ARG A C 1
ATOM 640 O O . ARG A 1 82 ? -3.264 -11.809 15.002 1.00 80.12 82 ARG A O 1
ATOM 647 N N . ILE A 1 83 ? -5.304 -12.287 15.814 1.00 85.06 83 ILE A N 1
ATOM 648 C CA . ILE A 1 83 ? -5.600 -13.344 14.835 1.00 85.06 83 ILE A CA 1
ATOM 649 C C . ILE A 1 83 ? -5.657 -12.767 13.420 1.00 85.06 83 ILE A C 1
ATOM 651 O O . ILE A 1 83 ? -4.993 -13.293 12.532 1.00 85.06 83 ILE A O 1
ATOM 655 N N . VAL A 1 84 ? -6.391 -11.668 13.212 1.00 87.06 84 VAL A N 1
ATOM 656 C CA . VAL A 1 84 ? -6.494 -11.034 11.887 1.00 87.06 84 VAL A CA 1
ATOM 657 C C . VAL A 1 84 ? -5.113 -10.617 11.382 1.00 87.06 84 VAL A C 1
ATOM 659 O O . VAL A 1 84 ? -4.764 -10.923 10.249 1.00 87.06 84 VAL A O 1
ATOM 662 N N . MET A 1 85 ? -4.295 -10.007 12.241 1.00 85.31 85 MET A N 1
ATOM 663 C CA . MET A 1 85 ? -2.917 -9.640 11.915 1.00 85.31 85 MET A CA 1
ATOM 664 C C . MET A 1 85 ? -2.071 -10.845 11.486 1.00 85.31 85 MET A C 1
ATOM 666 O O . MET A 1 85 ? -1.416 -10.792 10.446 1.00 85.31 85 MET A O 1
ATOM 670 N N . ILE A 1 86 ? -2.102 -11.940 12.254 1.00 88.25 86 ILE A N 1
ATOM 671 C CA . ILE A 1 86 ? -1.371 -13.176 11.929 1.00 88.25 86 ILE A CA 1
ATOM 672 C C . ILE A 1 86 ? -1.815 -13.720 10.568 1.00 88.25 86 ILE A C 1
ATOM 674 O O . ILE A 1 86 ? -0.967 -14.053 9.744 1.00 88.25 86 ILE A O 1
ATOM 678 N N . VAL A 1 87 ? -3.125 -13.771 10.312 1.00 90.88 87 VAL A N 1
ATOM 679 C CA . VAL A 1 87 ? -3.676 -14.248 9.037 1.00 90.88 87 VAL A CA 1
ATOM 680 C C . VAL A 1 87 ? -3.207 -13.370 7.879 1.00 90.88 87 VAL A C 1
ATOM 682 O O . VAL A 1 87 ? -2.736 -13.899 6.874 1.00 90.88 87 VAL A O 1
ATOM 685 N N . THR A 1 88 ? -3.263 -12.043 8.018 1.00 88.50 88 THR A N 1
ATOM 686 C CA . THR A 1 88 ? -2.801 -11.122 6.971 1.00 88.50 88 THR A CA 1
ATOM 687 C C . THR A 1 88 ? -1.320 -11.338 6.656 1.00 88.50 88 THR A C 1
ATOM 689 O O . THR A 1 88 ? -0.958 -11.475 5.487 1.00 88.50 88 THR A O 1
ATOM 692 N N . TYR A 1 89 ? -0.459 -11.433 7.675 1.00 88.31 89 TYR A N 1
ATOM 693 C CA . TYR A 1 89 ? 0.968 -11.698 7.466 1.00 88.31 89 TYR A CA 1
ATOM 694 C C . TYR A 1 89 ? 1.227 -13.068 6.840 1.00 88.31 89 TYR A C 1
ATOM 696 O O . TYR A 1 89 ? 2.074 -13.185 5.955 1.00 88.31 89 TYR A O 1
ATOM 704 N N . PHE A 1 90 ? 0.478 -14.089 7.249 1.00 91.31 90 PHE A N 1
ATOM 705 C CA . PHE A 1 90 ? 0.586 -15.428 6.684 1.00 91.31 90 PHE A CA 1
ATOM 706 C C . PHE A 1 90 ? 0.229 -15.448 5.191 1.00 91.31 90 PHE A C 1
ATOM 708 O O . PHE A 1 90 ? 0.965 -16.015 4.387 1.00 91.31 90 PHE A O 1
ATOM 715 N N . VAL A 1 91 ? -0.842 -14.758 4.789 1.00 89.12 91 VAL A N 1
ATOM 716 C CA . VAL A 1 91 ? -1.211 -14.611 3.371 1.00 89.12 91 VAL A CA 1
ATOM 717 C C . VAL A 1 91 ? -0.112 -13.890 2.588 1.00 89.12 91 VAL A C 1
ATOM 719 O O . VAL A 1 91 ? 0.264 -14.342 1.508 1.00 89.12 91 VAL A O 1
ATOM 722 N N . CYS A 1 92 ? 0.454 -12.812 3.138 1.00 88.50 92 CYS A N 1
ATOM 723 C CA . CYS A 1 92 ? 1.554 -12.088 2.493 1.00 88.50 92 CYS A CA 1
ATOM 724 C C . CYS A 1 92 ? 2.792 -12.975 2.303 1.00 88.50 92 CYS A C 1
ATOM 726 O O . CYS A 1 92 ? 3.425 -12.935 1.250 1.00 88.50 92 CYS A O 1
ATOM 728 N N . TYR A 1 93 ? 3.104 -13.812 3.294 1.00 89.12 93 TYR A N 1
ATOM 729 C CA . TYR A 1 93 ? 4.194 -14.779 3.207 1.00 89.12 93 TYR A CA 1
ATOM 730 C C . TYR A 1 93 ? 3.975 -15.797 2.080 1.00 89.12 93 TYR A C 1
ATOM 732 O O . TYR A 1 93 ? 4.899 -16.087 1.321 1.00 89.12 93 TYR A O 1
ATOM 740 N N . LEU A 1 94 ? 2.750 -16.310 1.927 1.00 89.38 94 LEU A N 1
ATOM 741 C CA . LEU A 1 94 ? 2.418 -17.208 0.820 1.00 89.38 94 LEU A CA 1
ATOM 742 C C . LEU A 1 94 ? 2.549 -16.503 -0.534 1.00 89.38 94 LEU A C 1
ATOM 744 O O . LEU A 1 94 ? 3.139 -17.064 -1.454 1.00 89.38 94 LEU A O 1
ATOM 748 N N . MET A 1 95 ? 2.064 -15.261 -0.642 1.00 85.44 95 MET A N 1
ATOM 749 C CA . MET A 1 95 ? 2.159 -14.475 -1.877 1.00 85.44 95 MET A CA 1
ATOM 750 C C . MET A 1 95 ? 3.607 -14.207 -2.297 1.00 85.44 95 MET A C 1
ATOM 752 O O . MET A 1 95 ? 3.889 -14.194 -3.490 1.00 85.44 95 MET A O 1
ATOM 756 N N . MET A 1 96 ? 4.540 -14.070 -1.348 1.00 85.88 96 MET A N 1
ATOM 757 C CA . MET A 1 96 ? 5.965 -13.880 -1.645 1.00 85.88 96 MET A CA 1
ATOM 758 C C . MET A 1 96 ? 6.584 -15.058 -2.417 1.00 85.88 96 MET A C 1
ATOM 760 O O . MET A 1 96 ? 7.552 -14.866 -3.148 1.00 85.88 96 MET A O 1
ATOM 764 N N . ARG A 1 97 ? 6.036 -16.275 -2.291 1.00 85.25 97 ARG A N 1
ATOM 765 C CA . ARG A 1 97 ? 6.512 -17.448 -3.047 1.00 85.25 97 ARG A CA 1
ATOM 766 C C . ARG A 1 97 ? 5.948 -17.532 -4.464 1.00 85.25 97 ARG A C 1
ATOM 768 O O . ARG A 1 97 ? 6.406 -18.361 -5.245 1.00 85.25 97 ARG A O 1
ATOM 775 N N . VAL A 1 98 ? 4.944 -16.723 -4.793 1.00 85.00 98 VAL A N 1
ATOM 776 C CA . VAL A 1 98 ? 4.262 -16.809 -6.080 1.00 85.00 98 VAL A CA 1
ATOM 777 C C . VAL A 1 98 ? 5.034 -16.005 -7.120 1.00 85.00 98 VAL A C 1
ATOM 779 O O . VAL A 1 98 ? 5.100 -14.781 -7.059 1.00 85.00 98 VAL A O 1
ATOM 782 N N . GLN A 1 99 ? 5.609 -16.705 -8.095 1.00 83.12 99 GLN A N 1
ATOM 783 C CA . GLN A 1 99 ? 6.278 -16.082 -9.232 1.00 83.12 99 GLN A CA 1
ATOM 784 C C . GLN A 1 99 ? 5.258 -15.811 -10.338 1.00 83.12 99 GLN A C 1
ATOM 786 O O . GLN A 1 99 ? 4.591 -16.726 -10.817 1.00 83.12 99 GLN A O 1
ATOM 791 N N . MET A 1 100 ? 5.122 -14.547 -10.739 1.00 83.19 100 MET A N 1
ATOM 792 C CA . MET A 1 100 ? 4.222 -14.125 -11.813 1.00 83.19 100 MET A CA 1
ATOM 793 C C . MET A 1 100 ? 4.886 -13.065 -12.697 1.00 83.19 100 MET A C 1
ATOM 795 O O . MET A 1 100 ? 5.716 -12.298 -12.204 1.00 83.19 100 MET A O 1
ATOM 799 N N . PRO A 1 101 ? 4.500 -12.968 -13.984 1.00 85.62 101 PRO A N 1
ATOM 800 C CA . PRO A 1 101 ? 4.922 -11.870 -14.848 1.00 85.62 101 PRO A CA 1
ATOM 801 C C . PRO A 1 101 ? 4.532 -10.509 -14.260 1.00 85.62 101 PRO A C 1
ATOM 803 O O . PRO A 1 101 ? 3.408 -10.334 -13.781 1.00 85.62 101 PRO A O 1
ATOM 806 N N . THR A 1 102 ? 5.426 -9.524 -14.361 1.00 83.94 102 THR A N 1
ATOM 807 C CA . THR A 1 102 ? 5.279 -8.194 -13.741 1.00 83.94 102 THR A CA 1
ATOM 808 C C . THR A 1 102 ? 3.975 -7.493 -14.121 1.00 83.94 102 THR A C 1
ATOM 810 O O . THR A 1 102 ? 3.319 -6.903 -13.267 1.00 83.94 102 THR A O 1
ATOM 813 N N . LEU A 1 103 ? 3.553 -7.604 -15.385 1.00 84.62 103 LEU A N 1
ATOM 814 C CA . LEU A 1 103 ? 2.300 -7.012 -15.866 1.00 84.62 103 LEU A CA 1
ATOM 815 C C . LEU A 1 103 ? 1.066 -7.632 -15.202 1.00 84.62 103 LEU A C 1
ATOM 817 O O . LEU A 1 103 ? 0.173 -6.908 -14.765 1.00 84.62 103 LEU A O 1
ATOM 821 N N . ILE A 1 104 ? 1.029 -8.964 -15.097 1.00 87.56 104 ILE A N 1
ATOM 822 C CA . ILE A 1 104 ? -0.082 -9.691 -14.469 1.00 87.56 104 ILE A CA 1
ATOM 823 C C . ILE A 1 104 ? -0.124 -9.355 -12.980 1.00 87.56 104 ILE A C 1
ATOM 825 O O . ILE A 1 104 ? -1.186 -9.032 -12.452 1.00 87.56 104 ILE A O 1
ATOM 829 N N . PHE A 1 105 ? 1.039 -9.359 -12.323 1.00 87.00 105 PHE A N 1
ATOM 830 C CA . PHE A 1 105 ? 1.160 -8.966 -10.924 1.00 87.00 105 PHE A CA 1
ATOM 831 C C . PHE A 1 105 ? 0.632 -7.547 -10.687 1.00 87.00 105 PHE A C 1
ATOM 833 O O . PHE A 1 105 ? -0.179 -7.335 -9.785 1.00 87.00 105 PHE A O 1
ATOM 840 N N . GLY A 1 106 ? 1.039 -6.582 -11.512 1.00 85.94 106 GLY A N 1
ATOM 841 C CA . GLY A 1 106 ? 0.615 -5.197 -11.352 1.00 85.94 106 GLY A CA 1
ATOM 842 C C . GLY A 1 106 ? -0.872 -4.990 -11.598 1.00 85.94 106 GLY A C 1
ATOM 843 O O . GLY A 1 106 ? -1.541 -4.351 -10.788 1.00 85.94 106 GLY A O 1
ATOM 844 N N . LEU A 1 107 ? -1.418 -5.592 -12.659 1.00 88.12 107 LEU A N 1
ATOM 845 C CA . LEU A 1 107 ? -2.849 -5.532 -12.950 1.00 88.12 107 LEU A CA 1
ATOM 846 C C . LEU A 1 107 ? -3.668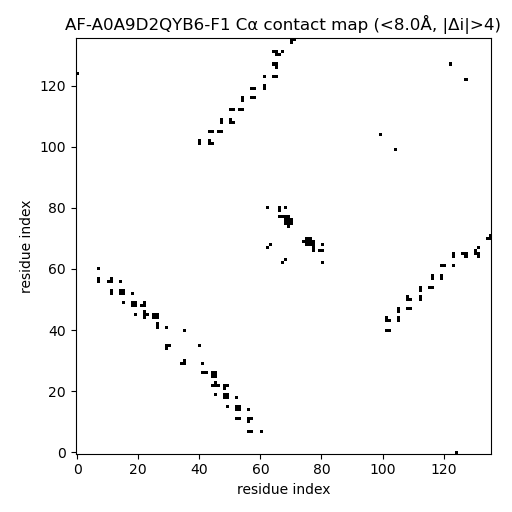 -6.111 -11.787 1.00 88.12 107 LEU A C 1
ATOM 848 O O . LEU A 1 107 ? -4.577 -5.453 -11.280 1.00 88.12 107 LEU A O 1
ATOM 852 N N . MET A 1 108 ? -3.310 -7.313 -11.329 1.00 88.50 108 MET A N 1
ATOM 853 C CA . MET A 1 108 ? -3.983 -7.982 -10.215 1.00 88.50 108 MET A CA 1
ATOM 854 C C . MET A 1 108 ? -3.889 -7.161 -8.929 1.00 88.50 108 MET A C 1
ATOM 856 O O . MET A 1 108 ? -4.894 -6.990 -8.242 1.00 88.50 108 MET A O 1
ATOM 860 N N . THR A 1 109 ? -2.715 -6.598 -8.631 1.00 86.75 109 THR A N 1
ATOM 861 C CA . THR A 1 109 ? -2.500 -5.751 -7.450 1.00 86.75 109 THR A CA 1
ATOM 862 C C . THR A 1 109 ? -3.380 -4.507 -7.497 1.00 86.75 109 THR A C 1
ATOM 864 O O . THR A 1 109 ? -4.046 -4.202 -6.510 1.00 86.75 109 THR A O 1
ATOM 867 N N . ILE A 1 110 ? -3.448 -3.812 -8.636 1.00 87.25 110 ILE A N 1
ATOM 868 C CA . ILE A 1 110 ? -4.289 -2.618 -8.793 1.00 87.25 110 ILE A CA 1
ATOM 869 C C . ILE A 1 110 ? -5.766 -2.979 -8.606 1.00 87.25 110 ILE A C 1
ATOM 871 O O . ILE A 1 110 ? -6.446 -2.357 -7.786 1.00 87.25 110 ILE A O 1
ATOM 875 N N . VAL A 1 111 ? -6.254 -4.002 -9.317 1.00 90.19 111 VAL A N 1
ATOM 876 C CA . VAL A 1 111 ? -7.654 -4.451 -9.237 1.00 90.19 111 VAL A CA 1
ATOM 877 C C . VAL A 1 111 ? -8.013 -4.837 -7.805 1.00 90.19 111 VAL A C 1
ATOM 879 O O . VAL A 1 111 ? -9.024 -4.374 -7.274 1.00 90.19 111 VAL A O 1
ATOM 882 N N . PHE A 1 112 ? -7.159 -5.623 -7.149 1.00 88.81 112 PHE A N 1
ATOM 883 C CA . PHE A 1 112 ? -7.355 -6.046 -5.769 1.00 88.81 112 PHE A CA 1
ATOM 884 C C . PHE A 1 112 ? -7.366 -4.859 -4.801 1.00 88.81 112 PHE A C 1
ATOM 886 O O . PHE A 1 112 ? -8.277 -4.748 -3.982 1.00 88.81 112 PHE A O 1
ATOM 893 N N . CYS A 1 113 ? -6.409 -3.935 -4.915 1.00 86.81 113 CYS A N 1
ATOM 894 C CA . CYS A 1 113 ? -6.332 -2.760 -4.048 1.00 86.81 113 CYS A CA 1
ATOM 895 C C . CYS A 1 113 ? -7.576 -1.877 -4.182 1.00 86.81 113 CYS A C 1
ATOM 897 O O . CYS A 1 113 ? -8.122 -1.433 -3.168 1.00 86.81 113 CYS A O 1
ATOM 899 N N . VAL A 1 114 ? -8.051 -1.640 -5.410 1.00 84.44 114 VAL A N 1
ATOM 900 C CA . VAL A 1 114 ? -9.256 -0.838 -5.668 1.00 84.44 114 VAL A CA 1
ATOM 901 C C . VAL A 1 114 ? -10.493 -1.543 -5.117 1.00 84.44 114 VAL A C 1
ATOM 903 O O . VAL A 1 114 ? -11.220 -0.952 -4.316 1.00 84.44 114 VAL A O 1
ATOM 906 N N . ALA A 1 115 ? -10.708 -2.811 -5.480 1.00 88.19 115 ALA A N 1
ATOM 907 C CA . ALA A 1 115 ? -11.862 -3.584 -5.030 1.00 88.19 115 ALA A CA 1
ATOM 908 C C . ALA A 1 115 ? -11.908 -3.680 -3.499 1.00 88.19 115 ALA A C 1
ATOM 910 O O . ALA A 1 115 ? -12.930 -3.376 -2.880 1.00 88.19 115 ALA A O 1
ATOM 911 N N . TYR A 1 116 ? -10.780 -4.019 -2.871 1.00 87.19 116 TYR A N 1
ATOM 912 C CA . TYR A 1 116 ? -10.683 -4.110 -1.422 1.00 87.19 116 TYR A CA 1
ATOM 913 C C . TYR A 1 116 ? -10.915 -2.760 -0.743 1.00 87.19 116 TYR A C 1
ATOM 915 O O . TYR A 1 116 ? -11.642 -2.697 0.244 1.00 87.19 116 TYR A O 1
ATOM 923 N N . SER A 1 117 ? -10.346 -1.667 -1.263 1.00 81.06 117 SER A N 1
ATOM 924 C CA . SER A 1 117 ? -10.535 -0.332 -0.678 1.00 81.06 117 SER A CA 1
ATOM 925 C C . SER A 1 117 ? -12.004 0.089 -0.690 1.00 81.06 117 SER A C 1
ATOM 927 O O . SER A 1 117 ? -12.499 0.629 0.302 1.00 81.06 117 SER A O 1
ATOM 929 N N . VAL A 1 118 ? -12.718 -0.204 -1.782 1.00 83.94 118 VAL A N 1
ATOM 930 C CA . VAL A 1 118 ? -14.164 0.031 -1.895 1.00 83.94 118 VAL A CA 1
ATOM 931 C C . VAL A 1 118 ? -14.928 -0.806 -0.868 1.00 83.94 118 VAL A C 1
ATOM 933 O O . VAL A 1 118 ? -15.710 -0.248 -0.095 1.00 83.94 118 VAL A O 1
ATOM 936 N N . ILE A 1 119 ? -14.665 -2.116 -0.800 1.00 85.81 119 ILE A N 1
ATOM 937 C CA . ILE A 1 119 ? -15.319 -3.020 0.158 1.00 85.81 119 ILE A CA 1
ATOM 938 C C . ILE A 1 119 ? -15.047 -2.570 1.596 1.00 85.81 119 ILE A C 1
ATOM 940 O O . ILE A 1 119 ? -15.983 -2.452 2.382 1.00 85.81 119 ILE A O 1
ATOM 944 N N . ALA A 1 120 ? -13.797 -2.254 1.938 1.00 80.44 120 ALA A N 1
ATOM 945 C CA . ALA A 1 120 ? -13.402 -1.802 3.267 1.00 80.44 120 ALA A CA 1
ATOM 946 C C . ALA A 1 120 ? -14.101 -0.494 3.652 1.00 80.44 120 ALA A C 1
ATOM 948 O O . ALA A 1 120 ? -14.591 -0.372 4.774 1.00 80.44 120 ALA A O 1
ATOM 949 N N . CYS A 1 121 ? -14.220 0.461 2.724 1.00 76.00 121 CYS A N 1
ATOM 950 C CA . CYS A 1 121 ? -14.981 1.682 2.969 1.00 76.00 121 CYS A CA 1
ATOM 951 C C . CYS A 1 121 ? -16.447 1.353 3.269 1.00 76.00 121 CYS A C 1
ATOM 953 O O . CYS A 1 121 ? -16.961 1.778 4.302 1.00 76.00 121 CYS A O 1
ATOM 955 N N . VAL A 1 122 ? -17.109 0.556 2.424 1.00 80.75 122 VAL A N 1
ATOM 956 C CA . VAL A 1 122 ? -18.512 0.148 2.626 1.00 80.75 122 VAL A CA 1
ATOM 957 C C . VAL A 1 122 ? -18.698 -0.575 3.963 1.00 80.75 122 VAL A C 1
ATOM 959 O O . VAL A 1 122 ? -19.648 -0.288 4.696 1.00 80.75 122 VAL A O 1
ATOM 962 N N . LEU A 1 123 ? -17.775 -1.473 4.308 1.00 79.81 123 LEU A N 1
ATOM 963 C CA . LEU A 1 123 ? -17.794 -2.250 5.541 1.00 79.81 123 LEU A CA 1
ATOM 964 C C . LEU A 1 123 ? -17.683 -1.338 6.768 1.00 79.81 123 LEU A C 1
ATOM 966 O O . LEU A 1 123 ? -18.498 -1.447 7.681 1.00 79.81 123 LEU A O 1
ATOM 970 N N . VAL A 1 124 ? -16.756 -0.375 6.753 1.00 74.50 124 VAL A N 1
ATOM 971 C CA . VAL A 1 124 ? -16.631 0.644 7.807 1.00 74.50 124 VAL A CA 1
ATOM 972 C C . VAL A 1 124 ? -17.904 1.483 7.897 1.00 74.50 124 VAL A C 1
ATOM 974 O O . VAL A 1 124 ? -18.422 1.671 8.993 1.00 74.50 124 VAL A O 1
ATOM 977 N N . TYR A 1 125 ? -18.469 1.944 6.778 1.00 71.56 125 TYR A N 1
ATOM 978 C CA . TYR A 1 125 ? -19.706 2.733 6.801 1.00 71.56 125 TYR A CA 1
ATOM 979 C C . TYR A 1 125 ? -20.893 1.966 7.406 1.00 71.56 125 TYR A C 1
ATOM 981 O O . TYR A 1 125 ? -21.698 2.571 8.115 1.00 71.56 125 TYR A O 1
ATOM 989 N N . ARG A 1 126 ? -20.998 0.651 7.164 1.00 72.25 126 ARG A N 1
ATOM 990 C CA . ARG A 1 126 ? -22.095 -0.186 7.682 1.00 72.25 126 ARG A CA 1
ATOM 991 C C . ARG A 1 126 ? -21.887 -0.676 9.115 1.00 72.25 126 ARG A C 1
ATOM 993 O O . ARG A 1 126 ? -22.851 -0.710 9.877 1.00 72.25 126 ARG A O 1
ATOM 1000 N N . LEU A 1 127 ? -20.671 -1.085 9.478 1.00 67.44 127 LEU A N 1
ATOM 1001 C CA . LEU A 1 127 ? -20.387 -1.738 10.763 1.00 67.44 127 LEU A CA 1
ATOM 1002 C C . LEU A 1 127 ? -19.896 -0.771 11.838 1.00 67.44 127 LEU A C 1
ATOM 1004 O O . LEU A 1 127 ? -20.262 -0.962 12.995 1.00 67.44 127 LEU A O 1
ATOM 1008 N N . ALA A 1 128 ? -19.178 0.303 11.481 1.00 59.72 128 ALA A N 1
ATOM 1009 C CA . ALA A 1 128 ? -18.715 1.286 12.462 1.00 59.72 128 ALA A CA 1
ATOM 1010 C C . ALA A 1 128 ? -19.836 1.856 13.354 1.00 59.72 128 ALA A C 1
ATOM 1012 O O . ALA A 1 128 ? -19.614 1.924 14.556 1.00 59.72 128 ALA A O 1
ATOM 1013 N N . PRO A 1 129 ? -21.051 2.211 12.877 1.00 55.38 129 PRO A N 1
ATOM 1014 C CA . PRO A 1 129 ? -22.095 2.690 13.788 1.00 55.38 129 PRO A CA 1
ATOM 1015 C C . PRO A 1 129 ? -22.598 1.623 14.779 1.00 55.38 129 PRO A C 1
ATOM 1017 O O . PRO A 1 129 ? -23.167 1.986 15.802 1.00 55.38 129 PRO A O 1
ATOM 1020 N N . LYS A 1 130 ? -22.398 0.324 14.508 1.00 54.62 130 LYS A N 1
ATOM 1021 C CA . LYS A 1 130 ? -22.857 -0.779 15.372 1.00 54.62 130 LYS A CA 1
ATOM 1022 C C . LYS A 1 130 ? -21.777 -1.312 16.322 1.00 54.62 130 LYS A C 1
ATOM 1024 O O . LYS A 1 130 ? -22.125 -1.843 17.374 1.00 54.62 130 LYS A O 1
ATOM 1029 N N . THR A 1 131 ? -20.492 -1.184 15.981 1.00 57.09 131 THR A N 1
ATOM 1030 C CA . THR A 1 131 ? -19.372 -1.715 16.784 1.00 57.09 131 THR A CA 1
ATOM 1031 C C . THR A 1 131 ? -18.586 -0.662 17.563 1.00 57.09 131 THR A C 1
ATOM 1033 O O . THR A 1 131 ? -17.796 -1.042 18.425 1.00 57.09 131 THR A O 1
ATOM 1036 N N . PHE A 1 132 ? -18.808 0.641 17.336 1.00 53.47 132 PHE A N 1
ATOM 1037 C CA . PHE A 1 132 ? -18.110 1.708 18.067 1.00 53.47 132 PHE A CA 1
ATOM 1038 C C . PHE A 1 132 ? -18.645 1.850 19.502 1.00 53.47 132 PHE A C 1
ATOM 1040 O O . PHE A 1 132 ? -19.422 2.748 19.821 1.00 53.47 132 PHE A O 1
ATOM 1047 N N . LYS A 1 133 ? -18.242 0.932 20.384 1.00 49.78 133 LYS A N 1
ATOM 1048 C CA . LYS A 1 133 ? -18.395 1.072 21.833 1.00 49.78 133 LYS A CA 1
ATOM 1049 C C . LYS A 1 133 ? -17.071 1.578 22.398 1.00 49.78 133 LYS A C 1
ATOM 1051 O O . LYS A 1 133 ? -16.102 0.826 22.433 1.00 49.78 133 LYS A O 1
ATOM 1056 N N . LEU A 1 134 ? -17.044 2.833 22.853 1.00 46.84 134 LEU A N 1
ATOM 1057 C CA . LEU A 1 134 ? -15.961 3.357 23.687 1.00 46.84 134 LEU A CA 1
ATOM 1058 C C . LEU A 1 134 ? -15.850 2.464 24.931 1.00 46.84 134 LEU A C 1
ATOM 1060 O O . LEU A 1 134 ? -16.699 2.530 25.816 1.00 46.84 134 LEU A O 1
ATOM 1064 N N . ARG A 1 135 ? -14.842 1.589 24.975 1.00 49.16 135 ARG A N 1
ATOM 1065 C CA . ARG A 1 135 ? -14.438 0.940 26.224 1.00 49.16 135 ARG A CA 1
ATOM 1066 C C . ARG A 1 135 ? -13.533 1.929 26.953 1.00 49.16 135 ARG A C 1
ATOM 1068 O O . ARG A 1 135 ? -12.391 2.110 26.530 1.00 49.16 135 ARG A O 1
ATOM 1075 N N . LEU A 1 136 ? -14.102 2.619 27.945 1.00 43.66 136 LEU A N 1
ATOM 1076 C CA . LEU A 1 136 ? -13.337 3.285 29.003 1.00 43.66 136 LEU A CA 1
ATOM 1077 C C . LEU A 1 136 ? -12.507 2.244 29.762 1.00 43.66 136 LEU A C 1
ATOM 1079 O O . LEU A 1 136 ? -13.038 1.128 29.977 1.00 43.66 136 LEU A O 1
#